Protein AF-A0A8D8CII1-F1 (afdb_monomer)

pLDDT: mean 82.05, std 17.36, range [49.38, 97.88]

Nearest PDB structures (foldseek):
  8edk-assembly1_A  TM=8.728E-01  e=3.636E-06  Caenorhabditis elegans
  4ove-assembly1_A-2  TM=8.225E-01  e=2.982E-06  Mus musculus
  4plm-assembly1_A  TM=8.445E-01  e=6.592E-06  Gallus gallus
  4urt-assembly1_A  TM=8.429E-01  e=1.047E-05  Homo sapiens
  4plo-assembly1_A-2  TM=8.262E-01  e=1.457E-05  Gallus gal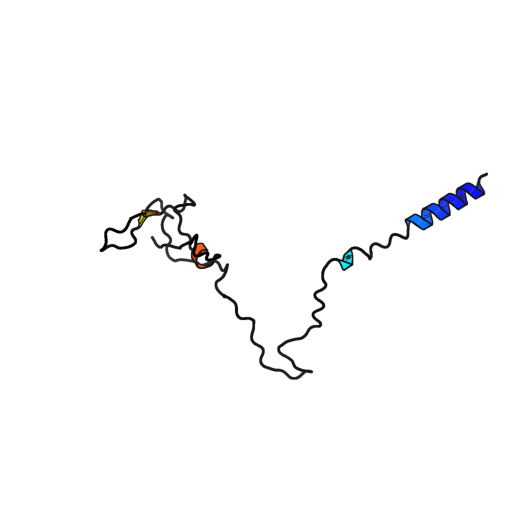lus

Structure (mmCIF, N/CA/C/O backbone):
data_AF-A0A8D8CII1-F1
#
_entry.id   AF-A0A8D8CII1-F1
#
loop_
_atom_site.group_PDB
_atom_site.id
_atom_site.type_symbol
_atom_site.label_atom_id
_atom_site.label_alt_id
_atom_site.label_comp_id
_atom_site.label_asym_id
_atom_site.label_entity_id
_atom_site.label_seq_id
_atom_site.pdbx_PDB_ins_code
_atom_site.Cartn_x
_atom_site.Cartn_y
_atom_site.Cartn_z
_atom_site.occupancy
_atom_site.B_iso_or_equiv
_atom_site.auth_seq_id
_atom_site.auth_comp_id
_atom_site.auth_asym_id
_atom_site.auth_atom_id
_atom_site.pdbx_PDB_model_num
ATOM 1 N N . MET A 1 1 ? -41.734 8.601 -64.559 1.00 55.97 1 MET A N 1
ATOM 2 C CA . MET A 1 1 ? -41.694 8.885 -63.103 1.00 55.97 1 MET A CA 1
ATOM 3 C C . MET A 1 1 ? -41.063 7.759 -62.272 1.00 55.97 1 MET A C 1
ATOM 5 O O . MET A 1 1 ? -40.685 8.027 -61.147 1.00 55.97 1 MET A O 1
ATOM 9 N N . SER A 1 2 ? -40.890 6.533 -62.797 1.00 63.25 2 SER A N 1
ATOM 10 C CA . SER A 1 2 ? -40.326 5.400 -62.033 1.00 63.25 2 SER A CA 1
ATOM 11 C C . SER A 1 2 ? -38.782 5.348 -62.013 1.00 63.25 2 SER A C 1
ATOM 13 O O . SER A 1 2 ? -38.195 5.101 -60.965 1.00 63.25 2 SER A O 1
ATOM 15 N N . ALA A 1 3 ? -38.107 5.665 -63.126 1.00 61.72 3 ALA A N 1
ATOM 16 C CA . ALA A 1 3 ? -36.647 5.524 -63.235 1.00 61.72 3 ALA A CA 1
ATOM 17 C C . ALA A 1 3 ? -35.841 6.591 -62.465 1.00 61.72 3 ALA A C 1
ATOM 19 O O . ALA A 1 3 ? -34.791 6.289 -61.907 1.00 61.72 3 ALA A O 1
ATOM 20 N N . THR A 1 4 ? -36.337 7.829 -62.387 1.00 59.94 4 THR A N 1
ATOM 21 C CA . THR A 1 4 ? -35.671 8.932 -61.670 1.00 59.94 4 THR A CA 1
ATOM 22 C C . THR A 1 4 ? -35.693 8.751 -60.155 1.00 59.94 4 THR A C 1
ATOM 24 O O . THR A 1 4 ? -34.709 9.058 -59.489 1.00 59.94 4 THR A O 1
ATOM 27 N N . VAL A 1 5 ? -36.783 8.202 -59.611 1.00 64.62 5 VAL A N 1
ATOM 28 C CA . VAL A 1 5 ? -36.891 7.881 -58.179 1.00 64.62 5 VAL A CA 1
ATOM 29 C C . VAL A 1 5 ? -35.939 6.740 -57.822 1.00 64.62 5 VAL A C 1
ATOM 31 O O . VAL A 1 5 ? -35.238 6.823 -56.819 1.00 64.62 5 VAL A O 1
ATOM 34 N N . LEU A 1 6 ? -35.844 5.718 -58.678 1.00 65.62 6 LEU A N 1
ATOM 35 C CA . LEU A 1 6 ? -34.941 4.588 -58.460 1.00 65.62 6 LEU A CA 1
ATOM 36 C C . LEU A 1 6 ? -33.467 5.021 -58.464 1.00 65.62 6 LEU A C 1
ATOM 38 O O . LEU A 1 6 ? -32.698 4.574 -57.619 1.00 65.62 6 LEU A O 1
ATOM 42 N N . PHE A 1 7 ? -33.091 5.934 -59.364 1.00 67.06 7 PHE A N 1
ATOM 43 C CA . PHE A 1 7 ? -31.725 6.457 -59.448 1.00 67.06 7 PHE A CA 1
ATOM 44 C C . PHE A 1 7 ? -31.355 7.317 -58.230 1.00 67.06 7 PHE A C 1
ATOM 46 O O . PHE A 1 7 ? -30.262 7.181 -57.686 1.00 67.06 7 PHE A O 1
ATOM 53 N N . ALA A 1 8 ? -32.285 8.149 -57.748 1.00 66.44 8 ALA A N 1
ATOM 54 C CA . ALA A 1 8 ? -32.085 8.954 -56.543 1.00 66.44 8 ALA A CA 1
ATOM 55 C C . ALA A 1 8 ? -31.948 8.086 -55.279 1.00 66.44 8 ALA A C 1
ATOM 57 O O . ALA A 1 8 ? -31.092 8.357 -54.437 1.00 66.44 8 ALA A O 1
ATOM 58 N N . VAL A 1 9 ? -32.741 7.013 -55.168 1.00 67.69 9 VAL A N 1
ATOM 59 C CA . VAL A 1 9 ? -32.636 6.048 -54.062 1.00 67.69 9 VAL A CA 1
ATOM 60 C C . VAL A 1 9 ? -31.314 5.281 -54.132 1.00 67.69 9 VAL A C 1
ATOM 62 O O . VAL A 1 9 ? -30.646 5.154 -53.111 1.00 67.69 9 VAL A O 1
ATOM 65 N N . LEU A 1 10 ? -30.880 4.836 -55.318 1.00 67.19 10 LEU A N 1
ATOM 66 C CA . LEU A 1 10 ? -29.592 4.148 -55.476 1.00 67.19 10 LEU A CA 1
ATOM 67 C C . LEU A 1 10 ? -28.408 5.047 -55.090 1.00 67.19 10 LEU A C 1
ATOM 69 O O . LEU A 1 10 ? -27.522 4.611 -54.357 1.00 67.19 10 LEU A O 1
ATOM 73 N N . CYS A 1 11 ? -28.407 6.308 -55.535 1.00 64.50 11 CYS A N 1
ATOM 74 C CA . CYS A 1 11 ? -27.375 7.274 -55.158 1.00 64.50 11 CYS A CA 1
ATOM 75 C C . CYS A 1 11 ? -27.391 7.572 -53.653 1.00 64.50 11 CYS A C 1
ATOM 77 O O . CYS A 1 11 ? -26.329 7.593 -53.036 1.00 64.50 11 CYS A O 1
ATOM 79 N N . GLY A 1 12 ? -28.573 7.736 -53.048 1.00 60.47 12 GLY A N 1
ATOM 80 C CA . GLY A 1 12 ? -28.704 7.954 -51.606 1.00 60.47 12 GLY A CA 1
ATOM 81 C C . GLY A 1 12 ? -28.173 6.777 -50.781 1.00 60.47 12 GLY A C 1
ATOM 82 O O . GLY A 1 12 ? -27.419 6.982 -49.833 1.00 60.47 12 GLY A O 1
ATOM 83 N N . VAL A 1 13 ? -28.476 5.538 -51.181 1.00 61.31 13 VAL A N 1
ATOM 84 C CA . VAL A 1 13 ? -27.988 4.325 -50.497 1.00 61.31 13 VAL A CA 1
ATOM 85 C C . VAL A 1 13 ? -26.467 4.173 -50.634 1.00 61.31 13 VAL A C 1
ATOM 87 O O . VAL A 1 13 ? -25.798 3.825 -49.662 1.00 61.31 13 VAL A O 1
ATOM 90 N N . LEU A 1 14 ? -25.899 4.506 -51.799 1.00 59.22 14 LEU A N 1
ATOM 91 C CA . LEU A 1 14 ? -24.448 4.470 -52.022 1.00 59.22 14 LEU A CA 1
ATOM 92 C C . LEU A 1 14 ? -23.696 5.521 -51.189 1.00 59.22 14 LEU A C 1
ATOM 94 O O . LEU A 1 14 ? -22.589 5.245 -50.735 1.00 59.22 14 LEU A O 1
ATOM 98 N N . THR A 1 15 ? -24.294 6.690 -50.927 1.00 54.00 15 THR A N 1
ATOM 99 C CA . THR A 1 15 ? -23.665 7.733 -50.090 1.00 54.00 15 THR A CA 1
ATOM 100 C C . THR A 1 15 ? -23.653 7.425 -48.591 1.00 54.00 15 THR A C 1
ATOM 102 O O . THR A 1 15 ? -22.804 7.944 -47.874 1.00 54.00 15 THR A O 1
ATOM 105 N N . VAL A 1 16 ? -24.557 6.572 -48.096 1.00 54.19 16 VAL A N 1
ATOM 106 C CA . VAL A 1 16 ? -24.606 6.206 -46.665 1.00 54.19 16 VAL A CA 1
ATOM 107 C C . VAL A 1 16 ? -23.627 5.066 -46.343 1.00 54.19 16 VAL A C 1
ATOM 109 O O . VAL A 1 16 ? -23.160 4.946 -45.214 1.00 54.19 16 VAL A O 1
ATOM 112 N N . ALA A 1 17 ? -23.250 4.261 -47.341 1.00 51.94 17 ALA A N 1
ATOM 113 C CA . ALA A 1 17 ? -22.356 3.115 -47.172 1.00 51.94 17 ALA A CA 1
ATOM 114 C C . ALA A 1 17 ? -20.854 3.472 -47.076 1.00 51.94 17 ALA A C 1
ATOM 116 O O . ALA A 1 17 ? -20.047 2.589 -46.797 1.00 51.94 17 ALA A O 1
ATOM 117 N N . SER A 1 18 ? -20.456 4.735 -47.282 1.00 49.72 18 SER A N 1
ATOM 118 C CA . SER A 1 18 ? -19.044 5.161 -47.247 1.00 49.72 18 SER A CA 1
ATOM 119 C C . SER A 1 18 ? -18.562 5.684 -45.886 1.00 49.72 18 SER A C 1
ATOM 121 O O . SER A 1 18 ? -17.493 6.291 -45.807 1.00 49.72 18 SER A O 1
ATOM 123 N N . ALA A 1 19 ? -19.317 5.474 -44.805 1.00 51.38 19 ALA A N 1
ATOM 124 C CA . ALA A 1 19 ? -18.847 5.774 -43.454 1.00 51.38 19 ALA A CA 1
ATOM 125 C C . ALA A 1 19 ? -17.845 4.695 -42.995 1.00 51.38 19 ALA A C 1
ATOM 127 O O . ALA A 1 19 ? -18.203 3.748 -42.297 1.00 51.38 19 ALA A O 1
ATOM 128 N N . SER A 1 20 ? -16.585 4.826 -43.424 1.00 58.56 20 SER A N 1
ATOM 129 C CA . SER A 1 20 ? -15.470 3.990 -42.956 1.00 58.56 20 SER A CA 1
ATOM 130 C C . SER A 1 20 ? -15.321 4.130 -41.430 1.00 58.56 20 SER A C 1
ATOM 132 O O . SER A 1 20 ? -15.161 5.253 -40.944 1.00 58.56 20 SER A O 1
ATOM 134 N N . PRO A 1 21 ? -15.333 3.038 -40.644 1.00 53.47 21 PRO A N 1
ATOM 135 C CA . PRO A 1 21 ? -15.171 3.091 -39.188 1.00 53.47 21 PRO A CA 1
ATOM 136 C C . PRO A 1 21 ? -13.702 3.287 -38.753 1.00 53.47 21 PRO A C 1
ATOM 138 O O . PRO A 1 21 ? -13.414 3.365 -37.558 1.00 53.47 21 PRO A O 1
ATOM 141 N N . ASP A 1 22 ? -12.770 3.414 -39.706 1.00 55.09 22 ASP A N 1
ATOM 142 C CA . ASP A 1 22 ? -11.313 3.484 -39.491 1.00 55.09 22 ASP A CA 1
ATOM 143 C C . ASP A 1 22 ? -10.832 4.699 -38.676 1.00 55.09 22 ASP A C 1
ATOM 145 O O . ASP A 1 22 ? -9.670 4.761 -38.268 1.00 55.09 22 ASP A O 1
ATOM 149 N N . GLY A 1 23 ? -11.707 5.677 -38.425 1.00 53.31 23 GLY A N 1
ATOM 150 C CA . GLY A 1 23 ? -11.389 6.878 -37.650 1.00 53.31 23 GLY A CA 1
ATOM 151 C C . GLY A 1 23 ? -11.374 6.675 -36.132 1.00 53.31 23 GLY A C 1
ATOM 152 O O . GLY A 1 23 ? -10.678 7.411 -35.436 1.00 53.31 23 GLY A O 1
ATOM 153 N N . TYR A 1 24 ? -12.092 5.679 -35.599 1.00 57.66 24 TYR A N 1
ATOM 154 C CA . TYR A 1 24 ? -12.256 5.535 -34.143 1.00 57.66 24 TYR A CA 1
ATOM 155 C C . TYR A 1 24 ? -11.176 4.682 -33.465 1.00 57.66 24 TYR A C 1
ATOM 157 O O . TYR A 1 24 ? -10.934 4.844 -32.271 1.00 57.66 24 TYR A O 1
ATOM 165 N N . LEU A 1 25 ? -10.464 3.827 -34.206 1.00 56.47 25 LEU A N 1
ATOM 166 C CA . LEU A 1 25 ? -9.388 2.998 -33.640 1.00 56.47 25 LEU A CA 1
ATOM 167 C C . LEU A 1 25 ? -8.036 3.726 -33.523 1.00 56.47 25 LEU A C 1
ATOM 169 O O . LEU A 1 25 ? -7.097 3.171 -32.959 1.00 56.47 25 LEU A O 1
ATOM 173 N N . LYS A 1 26 ? -7.930 4.975 -33.999 1.00 54.53 26 LYS A N 1
ATOM 174 C CA . LYS A 1 26 ? -6.706 5.794 -33.904 1.00 54.53 26 LYS A CA 1
ATOM 175 C C . LYS A 1 26 ? -6.602 6.669 -32.645 1.00 54.53 26 LYS A C 1
ATOM 177 O O . LYS A 1 26 ? -5.620 7.390 -32.508 1.00 54.53 26 LYS A O 1
ATOM 182 N N . MET A 1 27 ? -7.578 6.627 -31.733 1.00 58.34 27 MET A N 1
ATOM 183 C CA . MET A 1 27 ? -7.578 7.498 -30.543 1.00 58.34 27 MET A CA 1
ATOM 184 C C . MET A 1 27 ? -6.826 6.914 -29.338 1.00 58.34 27 MET A C 1
ATOM 186 O O . MET A 1 27 ? -6.597 7.615 -28.354 1.00 58.34 27 MET A O 1
ATOM 190 N N . PHE A 1 28 ? -6.407 5.650 -29.395 1.00 58.97 28 PHE A N 1
ATOM 191 C CA . PHE A 1 28 ? -5.436 5.149 -28.430 1.00 58.97 28 PHE A CA 1
ATOM 192 C C . PHE A 1 28 ? -4.069 5.668 -28.863 1.00 58.97 28 PHE A C 1
ATOM 194 O O . PHE A 1 28 ? -3.711 5.449 -30.023 1.00 58.97 28 PHE A O 1
ATOM 201 N N . PRO A 1 29 ? -3.292 6.341 -27.994 1.00 52.91 29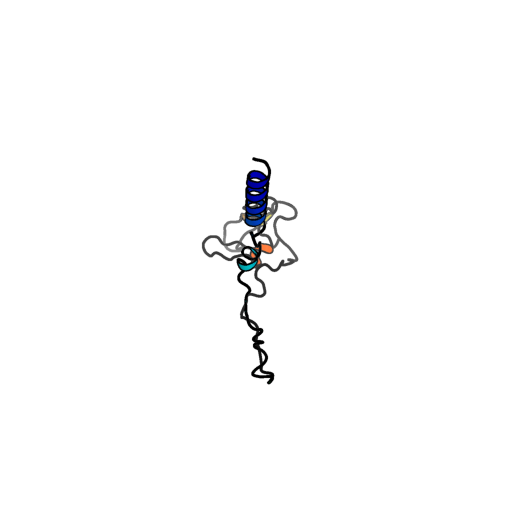 PRO A N 1
ATOM 202 C CA . PRO A 1 29 ? -1.888 6.540 -28.281 1.00 52.91 29 PRO A CA 1
ATOM 203 C C . PRO A 1 29 ? -1.303 5.134 -28.365 1.00 52.91 29 PRO A C 1
ATOM 205 O O . PRO A 1 29 ? -1.042 4.487 -27.352 1.00 52.91 29 PRO A O 1
ATOM 208 N N . SER A 1 30 ? -1.155 4.619 -29.585 1.00 54.50 30 SER A N 1
ATOM 209 C CA . SER A 1 30 ? -0.192 3.575 -29.849 1.00 54.50 30 SER A CA 1
ATOM 210 C C . SER A 1 30 ? 1.100 4.157 -29.318 1.00 54.50 30 SER A C 1
ATOM 212 O O . SER A 1 30 ? 1.637 5.107 -29.894 1.00 54.50 30 SER A O 1
ATOM 214 N N . VAL A 1 31 ? 1.533 3.650 -28.166 1.00 54.50 31 VAL A N 1
ATOM 215 C CA . VAL A 1 31 ? 2.905 3.755 -27.710 1.00 54.50 31 VAL A CA 1
ATOM 216 C C . VAL A 1 31 ? 3.702 3.107 -28.828 1.00 54.50 31 VAL A C 1
ATOM 218 O O . VAL A 1 31 ? 3.999 1.921 -28.827 1.00 54.50 31 VAL A O 1
ATOM 221 N N . GLN A 1 32 ? 3.995 3.900 -29.848 1.00 49.38 32 GLN A N 1
ATOM 222 C CA . GLN A 1 32 ? 4.962 3.605 -30.873 1.00 49.38 32 GLN A CA 1
ATOM 223 C C . GLN A 1 32 ? 6.319 3.896 -30.231 1.00 49.38 32 GLN A C 1
ATOM 225 O O . GLN A 1 32 ? 7.126 4.661 -30.742 1.00 49.38 32 GLN A O 1
ATOM 230 N N . GLN A 1 33 ? 6.557 3.280 -29.065 1.00 52.59 33 GLN A N 1
ATOM 231 C CA . GLN A 1 33 ? 7.881 2.804 -28.738 1.00 52.59 33 GLN A CA 1
ATOM 232 C C . GLN A 1 33 ? 8.135 1.755 -29.812 1.00 52.59 33 GLN A C 1
ATOM 234 O O . GLN A 1 33 ? 7.794 0.583 -29.668 1.00 52.59 33 GLN A O 1
ATOM 239 N N . SER A 1 34 ? 8.713 2.197 -30.932 1.00 54.91 34 SER A N 1
ATOM 240 C CA . SER A 1 34 ? 9.709 1.368 -31.602 1.00 54.91 34 SER A CA 1
ATOM 241 C C . SER A 1 34 ? 10.467 0.654 -30.491 1.00 54.91 34 SER A C 1
ATOM 243 O O . SER A 1 34 ? 10.923 1.346 -29.578 1.00 54.91 34 SER A O 1
ATOM 245 N N . GLN A 1 35 ? 10.461 -0.678 -30.505 1.00 64.75 35 GLN A N 1
ATOM 246 C CA . GLN A 1 35 ? 11.013 -1.545 -29.467 1.00 64.75 35 GLN A CA 1
ATOM 247 C C . GLN A 1 35 ? 12.508 -1.246 -29.278 1.00 64.75 35 GLN A C 1
ATOM 249 O O . GLN A 1 35 ? 13.369 -1.964 -29.767 1.00 64.75 35 GLN A O 1
ATOM 254 N N . TYR A 1 36 ? 12.824 -0.131 -28.629 1.00 80.25 36 TYR A N 1
ATOM 255 C CA . TYR A 1 36 ? 14.156 0.215 -28.201 1.00 80.25 36 TYR A CA 1
ATOM 256 C C . TYR A 1 36 ? 14.359 -0.586 -26.936 1.00 80.25 36 TYR A C 1
ATOM 258 O O . TYR A 1 36 ? 13.892 -0.201 -25.863 1.00 80.25 36 TYR A O 1
ATOM 266 N N . ASP A 1 37 ? 14.969 -1.753 -27.093 1.00 89.94 37 ASP A N 1
ATOM 267 C CA . ASP A 1 37 ? 15.396 -2.530 -25.951 1.00 89.94 37 ASP A CA 1
ATOM 268 C C . ASP A 1 37 ? 16.601 -1.811 -25.322 1.00 89.94 37 ASP A C 1
ATOM 270 O O . ASP A 1 37 ? 17.674 -1.764 -25.931 1.00 89.94 37 ASP A O 1
ATOM 274 N N . PRO A 1 38 ? 16.475 -1.241 -24.108 1.00 91.56 38 PRO A N 1
ATOM 275 C CA . PRO A 1 38 ? 17.585 -0.561 -23.458 1.00 91.56 38 PRO A CA 1
ATOM 276 C C . PRO A 1 38 ? 18.747 -1.508 -23.132 1.00 91.56 38 PRO A C 1
ATOM 278 O O . PRO A 1 38 ? 19.811 -1.017 -22.752 1.00 91.56 38 PRO A O 1
ATOM 281 N N . CYS A 1 39 ? 18.574 -2.824 -23.259 1.00 95.12 39 CYS A N 1
ATOM 282 C CA . CYS A 1 39 ? 19.608 -3.835 -23.083 1.00 95.12 39 CYS A CA 1
ATOM 283 C C . CYS A 1 39 ? 20.440 -4.094 -24.355 1.00 95.12 39 CYS A C 1
ATOM 285 O O . CYS A 1 39 ? 21.448 -4.792 -24.258 1.00 95.12 39 CYS A O 1
ATOM 287 N N . TYR A 1 40 ? 20.091 -3.519 -25.515 1.00 95.00 40 TYR A N 1
ATOM 288 C CA . TYR A 1 40 ? 20.832 -3.695 -26.772 1.00 95.00 40 TYR A CA 1
ATOM 289 C C . TYR A 1 40 ? 21.184 -2.353 -27.436 1.00 95.00 40 TYR A C 1
ATOM 291 O O . TYR A 1 40 ? 20.453 -1.371 -27.341 1.00 95.00 40 TYR A O 1
ATOM 299 N N . ASP A 1 41 ? 22.335 -2.316 -28.103 1.00 90.12 41 ASP A N 1
ATOM 300 C CA . ASP A 1 41 ? 22.802 -1.221 -28.958 1.00 90.12 41 ASP A CA 1
ATOM 301 C C . ASP A 1 41 ? 23.191 -1.807 -30.320 1.00 90.12 41 ASP A C 1
ATOM 303 O O . ASP A 1 41 ? 24.235 -2.452 -30.424 1.00 90.12 41 ASP A O 1
ATOM 307 N N . GLU A 1 42 ? 22.332 -1.655 -31.336 1.00 87.00 42 GLU A N 1
ATOM 308 C CA . GLU A 1 42 ? 22.541 -2.211 -32.689 1.00 87.00 42 GLU A CA 1
ATOM 309 C C . GLU A 1 42 ? 23.009 -3.690 -32.640 1.00 87.00 42 GLU A C 1
ATOM 311 O O . GLU A 1 42 ? 24.102 -4.034 -33.094 1.00 87.00 42 GLU A O 1
ATOM 316 N N . ASP A 1 43 ? 22.224 -4.547 -31.973 1.00 86.12 43 ASP A N 1
ATOM 317 C CA . ASP A 1 43 ? 22.477 -5.978 -31.695 1.00 86.12 43 ASP A CA 1
ATOM 318 C C . ASP A 1 43 ? 23.612 -6.312 -30.707 1.00 86.12 43 ASP A C 1
ATOM 320 O O . ASP A 1 43 ? 23.818 -7.482 -30.362 1.00 86.12 43 ASP A O 1
ATOM 324 N N . ARG A 1 44 ? 24.324 -5.315 -30.167 1.00 94.00 44 ARG A N 1
ATOM 325 C CA . ARG A 1 44 ? 25.314 -5.543 -29.104 1.00 94.00 44 ARG A CA 1
ATOM 326 C C . ARG A 1 44 ? 24.665 -5.472 -27.721 1.00 94.00 44 ARG A C 1
ATOM 328 O O . ARG A 1 44 ? 24.120 -4.427 -27.366 1.00 94.00 44 ARG A O 1
ATOM 335 N N . PRO A 1 45 ? 24.742 -6.538 -26.902 1.00 94.81 45 PRO A N 1
ATOM 336 C CA . PRO A 1 45 ? 24.180 -6.515 -25.561 1.00 94.81 45 PRO A CA 1
ATOM 337 C C . PRO A 1 45 ? 24.961 -5.546 -24.671 1.00 94.81 45 PRO A C 1
ATOM 339 O O . PRO A 1 45 ? 26.196 -5.544 -24.644 1.00 94.81 45 PRO A O 1
ATOM 342 N N . ARG A 1 46 ? 24.229 -4.750 -23.898 1.00 94.88 46 ARG A N 1
ATOM 343 C CA . ARG A 1 46 ? 24.757 -3.829 -22.890 1.00 94.88 46 ARG A CA 1
ATOM 344 C C . ARG A 1 46 ? 24.013 -4.003 -21.569 1.00 94.88 46 ARG A C 1
ATOM 346 O O . ARG A 1 46 ? 22.921 -4.560 -21.508 1.00 94.88 46 ARG A O 1
ATOM 353 N N . ARG A 1 47 ? 24.600 -3.507 -20.478 1.00 95.81 47 ARG A N 1
ATOM 354 C CA . ARG A 1 47 ? 23.953 -3.530 -19.161 1.00 95.81 47 ARG A CA 1
ATOM 355 C C . ARG A 1 47 ? 22.764 -2.571 -19.154 1.00 95.81 47 ARG A C 1
ATOM 357 O O . ARG A 1 47 ? 22.952 -1.362 -19.230 1.00 95.81 47 ARG A O 1
ATOM 364 N N . CYS A 1 48 ? 21.571 -3.114 -18.978 1.00 95.44 48 CYS A N 1
ATOM 365 C CA . CYS A 1 48 ? 20.376 -2.363 -18.625 1.00 95.44 48 CYS A CA 1
ATOM 366 C C . CYS A 1 48 ? 20.112 -2.485 -17.119 1.00 95.44 48 CYS A C 1
ATOM 368 O O . CYS A 1 48 ? 20.468 -3.476 -16.477 1.00 95.44 48 CYS A O 1
ATOM 370 N N . VAL A 1 49 ? 19.527 -1.444 -16.541 1.00 95.19 49 VAL A N 1
ATOM 371 C CA . VAL A 1 49 ? 19.087 -1.402 -15.145 1.00 95.19 49 VAL A CA 1
ATOM 372 C C . VAL A 1 49 ? 17.649 -0.890 -15.181 1.00 95.19 49 VAL A C 1
ATOM 374 O O . VAL A 1 49 ? 17.394 0.052 -15.932 1.00 95.19 49 VAL A O 1
ATOM 377 N N . PRO A 1 50 ? 16.708 -1.515 -14.454 1.00 95.12 50 PRO A N 1
ATOM 378 C CA . PRO A 1 50 ? 15.336 -1.028 -14.399 1.00 95.12 50 PRO A CA 1
ATOM 379 C C . PRO A 1 50 ? 15.271 0.347 -13.732 1.00 95.12 50 PRO A C 1
ATOM 381 O O . PRO A 1 50 ? 16.206 0.774 -13.048 1.00 95.12 50 PRO A O 1
ATOM 384 N N . ASP A 1 51 ? 14.137 1.015 -13.900 1.00 95.50 51 ASP A N 1
ATOM 385 C CA . ASP A 1 51 ? 13.895 2.299 -13.258 1.00 95.50 51 ASP A CA 1
ATOM 386 C C . ASP A 1 51 ? 13.964 2.191 -11.732 1.00 95.50 51 ASP A C 1
ATOM 388 O O . ASP A 1 51 ? 13.621 1.174 -11.118 1.00 95.50 51 ASP A O 1
ATOM 392 N N . PHE A 1 52 ? 14.401 3.278 -11.103 1.00 97.06 52 PHE A N 1
ATOM 393 C CA . PHE A 1 52 ? 14.438 3.375 -9.654 1.00 97.06 52 PHE A CA 1
ATOM 394 C C . PHE A 1 52 ? 13.025 3.603 -9.111 1.00 97.06 52 PHE A C 1
ATOM 396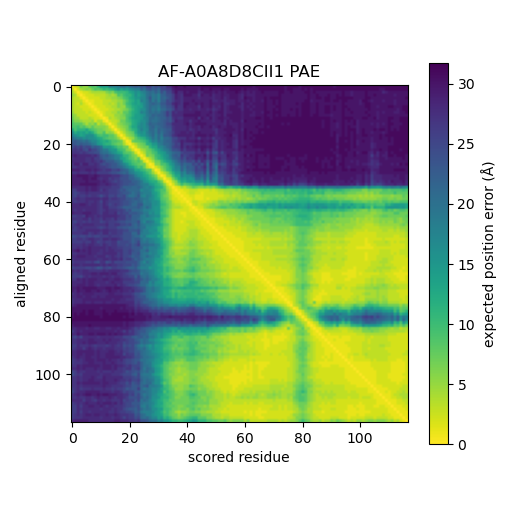 O O . PHE A 1 52 ? 12.431 4.661 -9.318 1.00 97.06 52 PHE A O 1
ATOM 403 N N . VAL A 1 53 ? 12.495 2.609 -8.399 1.00 97.56 53 VAL A N 1
ATOM 404 C CA . VAL A 1 53 ? 11.139 2.631 -7.839 1.00 97.56 53 VAL A CA 1
ATOM 405 C C . VAL A 1 53 ? 11.134 2.219 -6.371 1.00 97.56 53 VAL A C 1
ATOM 407 O O . VAL A 1 53 ? 12.029 1.520 -5.894 1.00 97.56 53 VAL A O 1
ATOM 410 N N . ASN A 1 54 ? 10.087 2.615 -5.648 1.00 97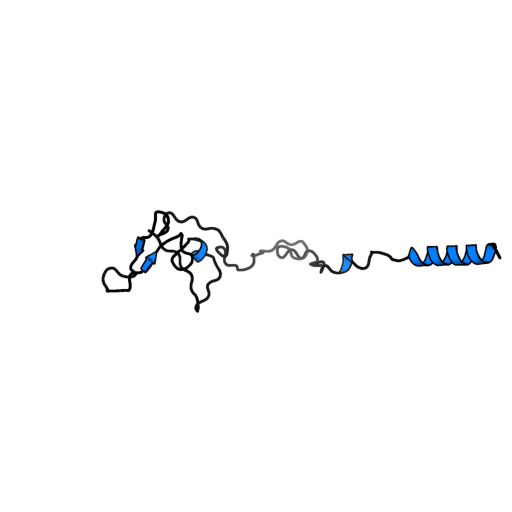.06 54 ASN A N 1
ATOM 411 C CA . ASN A 1 54 ? 9.817 2.069 -4.325 1.00 97.06 54 ASN A CA 1
ATOM 412 C C . ASN A 1 54 ? 9.203 0.669 -4.469 1.00 97.06 54 ASN A C 1
ATOM 414 O O . ASN A 1 54 ? 8.021 0.538 -4.780 1.00 97.06 54 ASN A O 1
ATOM 418 N N . ALA A 1 55 ? 9.998 -0.367 -4.204 1.00 97.19 55 ALA A N 1
ATOM 419 C CA . ALA A 1 55 ? 9.571 -1.761 -4.307 1.00 97.19 55 ALA A CA 1
ATOM 420 C C . ALA A 1 55 ? 8.459 -2.159 -3.317 1.00 97.19 55 ALA A C 1
ATOM 422 O O . ALA A 1 55 ? 7.822 -3.187 -3.517 1.00 97.19 55 ALA A O 1
ATOM 423 N N . ALA A 1 56 ? 8.234 -1.377 -2.257 1.00 97.44 56 ALA A N 1
ATOM 424 C CA . ALA A 1 56 ? 7.208 -1.658 -1.257 1.00 97.44 56 ALA A CA 1
ATOM 425 C C . ALA A 1 56 ? 5.872 -0.962 -1.553 1.00 97.44 56 ALA A C 1
ATOM 427 O O . ALA A 1 56 ? 4.858 -1.353 -0.988 1.00 97.44 56 ALA A O 1
ATOM 428 N N . PHE A 1 57 ? 5.841 0.063 -2.411 1.00 97.88 57 PHE A N 1
ATOM 429 C CA . PHE A 1 57 ? 4.640 0.875 -2.614 1.00 97.88 57 PHE A CA 1
ATOM 430 C C . PHE A 1 57 ? 3.465 0.038 -3.144 1.00 97.88 57 PHE A C 1
ATOM 432 O O . PHE A 1 57 ? 3.576 -0.624 -4.175 1.00 97.88 57 PHE A O 1
ATOM 439 N N . GLY A 1 58 ? 2.338 0.069 -2.429 1.00 96.50 58 GLY A N 1
ATOM 440 C CA . GLY A 1 58 ? 1.133 -0.701 -2.748 1.00 96.50 58 GLY A CA 1
ATOM 441 C C . GLY A 1 58 ? 1.254 -2.221 -2.577 1.00 96.50 58 GLY A C 1
ATOM 442 O O . GLY A 1 58 ? 0.295 -2.935 -2.878 1.00 96.50 58 GLY A O 1
ATOM 443 N N . VAL A 1 59 ? 2.393 -2.739 -2.106 1.00 97.69 59 VAL A N 1
ATOM 444 C CA . VAL A 1 59 ? 2.585 -4.176 -1.881 1.00 97.69 59 VAL A CA 1
ATOM 445 C C . VAL A 1 59 ? 1.918 -4.582 -0.562 1.00 97.69 59 VAL A C 1
ATOM 447 O O . VAL A 1 59 ? 2.212 -3.985 0.473 1.00 97.69 59 VAL A O 1
ATOM 450 N N . PRO A 1 60 ? 1.042 -5.606 -0.540 1.00 96.69 60 PRO A N 1
ATOM 451 C CA . PRO A 1 60 ? 0.413 -6.052 0.697 1.00 96.69 60 PRO A CA 1
ATOM 452 C C . PRO A 1 60 ? 1.454 -6.637 1.659 1.00 96.69 60 PRO A C 1
ATOM 454 O O . PRO A 1 60 ? 2.159 -7.590 1.329 1.00 96.69 60 PRO A O 1
ATOM 457 N N . ILE A 1 61 ? 1.519 -6.083 2.871 1.00 96.19 61 ILE A N 1
ATOM 458 C CA . ILE A 1 61 ? 2.408 -6.548 3.940 1.00 96.19 61 ILE A CA 1
ATOM 459 C C . ILE A 1 61 ? 1.634 -7.433 4.915 1.00 96.19 61 ILE A C 1
ATOM 461 O O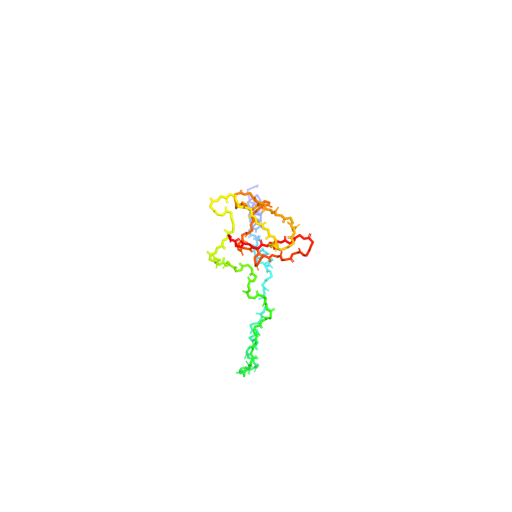 . ILE A 1 61 ? 0.569 -7.057 5.406 1.00 96.19 61 ILE A O 1
ATOM 465 N N . VAL A 1 62 ? 2.203 -8.596 5.231 1.00 96.69 62 VAL A N 1
ATOM 466 C CA . VAL A 1 62 ? 1.718 -9.473 6.302 1.00 96.69 62 VAL A CA 1
ATOM 467 C C . VAL A 1 62 ? 2.487 -9.144 7.577 1.00 96.69 62 VAL A C 1
ATOM 469 O O . VAL A 1 62 ? 3.680 -9.427 7.676 1.00 96.69 62 VAL A O 1
ATOM 472 N N . ALA A 1 63 ? 1.806 -8.540 8.548 1.00 96.25 63 ALA A N 1
ATOM 473 C CA . ALA A 1 63 ? 2.353 -8.295 9.879 1.00 96.25 63 ALA A CA 1
ATOM 474 C C . ALA A 1 63 ? 2.005 -9.460 10.821 1.00 96.25 63 ALA A C 1
ATOM 476 O O . ALA A 1 63 ? 0.907 -10.010 10.754 1.00 96.25 63 ALA A O 1
ATOM 477 N N . SER A 1 64 ? 2.928 -9.832 11.712 1.00 96.31 64 SER A N 1
ATOM 478 C CA . SER A 1 64 ? 2.696 -10.887 12.713 1.00 96.31 64 SER A CA 1
ATOM 479 C C . SER A 1 64 ? 1.676 -10.485 13.784 1.00 96.31 64 SER A C 1
ATOM 481 O O . SER A 1 64 ? 1.034 -11.351 14.373 1.00 96.31 64 SER A O 1
ATOM 483 N N . SER A 1 65 ? 1.520 -9.182 14.024 1.00 95.56 65 SER A N 1
ATOM 484 C CA . SER A 1 65 ? 0.516 -8.597 14.910 1.00 95.56 65 SER A CA 1
ATOM 485 C C . SER A 1 65 ? 0.004 -7.274 14.343 1.00 95.56 65 SER A C 1
ATOM 487 O O . SER A 1 65 ? 0.653 -6.625 13.521 1.00 95.56 65 SER A O 1
ATOM 489 N N . THR A 1 66 ? -1.202 -6.876 14.732 1.00 96.62 66 THR A N 1
ATOM 490 C CA . THR A 1 66 ? -1.794 -5.569 14.420 1.00 96.62 66 THR A CA 1
ATOM 491 C C . THR A 1 66 ? -2.810 -5.267 15.511 1.00 96.62 66 THR A C 1
ATOM 493 O O . THR A 1 66 ? -3.630 -6.130 15.822 1.00 96.62 66 THR A O 1
ATOM 496 N N . CYS A 1 67 ? -2.744 -4.080 16.113 1.00 96.00 67 CYS A N 1
ATOM 497 C CA . CYS A 1 67 ? -3.626 -3.731 17.223 1.00 96.00 67 CYS A CA 1
ATOM 498 C C . CYS A 1 67 ? -5.104 -3.729 16.810 1.00 96.00 67 CYS A C 1
ATOM 500 O O . CYS A 1 67 ? -5.449 -3.502 15.650 1.00 96.00 67 CYS A O 1
ATOM 502 N N . GLY A 1 68 ? -5.996 -3.956 17.774 1.00 96.06 68 GLY A N 1
ATOM 503 C CA . GLY A 1 68 ? -7.434 -3.793 17.564 1.00 96.06 68 GLY A CA 1
ATOM 504 C C . GLY A 1 68 ? -8.146 -4.966 16.876 1.00 96.06 68 GLY A C 1
ATOM 505 O O . GLY A 1 68 ? -9.370 -4.932 16.780 1.00 96.06 68 GLY A O 1
ATOM 506 N N . LEU A 1 69 ? -7.430 -6.011 16.431 1.00 95.06 69 LEU A N 1
ATOM 507 C CA . LEU A 1 69 ? -8.022 -7.155 15.714 1.00 95.06 69 LEU A CA 1
ATOM 508 C C . LEU A 1 69 ? -8.940 -8.024 16.589 1.00 95.06 69 LEU A C 1
ATOM 510 O O . LEU A 1 69 ? -9.899 -8.613 16.094 1.00 95.06 69 LEU A O 1
ATOM 514 N N . ARG A 1 70 ? -8.650 -8.125 17.891 1.00 94.38 70 ARG A N 1
ATOM 515 C CA . ARG A 1 70 ? -9.435 -8.915 18.864 1.00 94.38 70 ARG A CA 1
ATOM 516 C C . ARG A 1 70 ? -10.425 -8.073 19.677 1.00 94.38 70 ARG A C 1
ATOM 518 O O . ARG A 1 70 ? -11.064 -8.596 20.587 1.00 94.38 70 ARG A O 1
ATOM 525 N N . GLY A 1 71 ? -10.541 -6.787 19.360 1.00 94.44 71 GLY A N 1
ATOM 526 C CA . GLY A 1 71 ? -11.322 -5.798 20.099 1.00 94.44 71 GLY A CA 1
ATOM 527 C C . GLY A 1 71 ? -10.489 -4.562 20.459 1.00 94.44 71 GLY A C 1
ATOM 528 O O . GLY A 1 71 ? -9.290 -4.538 20.182 1.00 94.44 71 GLY A O 1
ATOM 529 N N . PRO A 1 72 ? -11.103 -3.533 21.067 1.00 95.44 72 PRO A N 1
ATOM 530 C CA . PRO A 1 72 ? -10.415 -2.283 21.370 1.00 95.44 72 PRO A CA 1
ATOM 531 C C . PRO A 1 72 ? -9.300 -2.469 22.408 1.00 95.44 72 PRO A C 1
ATOM 533 O O . PRO A 1 72 ? -9.544 -3.014 23.484 1.00 95.44 72 PRO A O 1
ATOM 536 N N . VAL A 1 73 ? -8.101 -1.964 22.112 1.00 94.50 73 VAL A N 1
ATOM 537 C CA . VAL A 1 73 ? -6.915 -2.016 22.989 1.00 94.50 73 VAL A CA 1
ATOM 538 C C . VAL A 1 73 ? -6.372 -0.604 23.203 1.00 94.50 73 VAL A C 1
ATOM 540 O O . VAL A 1 73 ? -6.399 0.216 22.289 1.00 94.50 73 VAL A O 1
ATOM 543 N N . GLU A 1 74 ? -5.888 -0.294 24.403 1.00 92.25 74 GLU A N 1
ATOM 544 C CA . GLU A 1 74 ? -5.216 0.976 24.691 1.00 92.25 74 GLU A CA 1
ATOM 545 C C . GLU A 1 74 ? -3.717 0.862 24.378 1.00 92.25 74 GLU A C 1
ATOM 547 O O . GLU A 1 74 ? -3.046 -0.033 24.885 1.00 92.25 74 GLU A O 1
ATOM 552 N N . VAL A 1 75 ? -3.198 1.755 23.530 1.00 89.31 75 VAL A N 1
ATOM 553 C CA . VAL A 1 75 ? -1.788 1.778 23.120 1.00 89.31 75 VAL A CA 1
ATOM 554 C C . VAL A 1 75 ? -1.176 3.140 23.434 1.00 89.31 75 VAL A C 1
ATOM 556 O O . VAL A 1 75 ? -1.732 4.174 23.062 1.00 89.31 75 VAL A O 1
ATOM 559 N N . CYS A 1 76 ? -0.014 3.142 24.085 1.00 87.62 76 CYS A N 1
ATOM 560 C CA . CYS A 1 76 ? 0.700 4.347 24.509 1.00 87.62 76 CYS A CA 1
ATOM 561 C C . CYS A 1 76 ? 2.042 4.468 23.770 1.00 87.62 76 CYS A C 1
ATOM 563 O O . CYS A 1 76 ? 2.729 3.470 23.563 1.00 87.62 76 CYS A O 1
ATOM 565 N N . ASP A 1 77 ? 2.431 5.687 23.386 1.00 81.25 77 ASP A N 1
ATOM 566 C CA . ASP A 1 77 ? 3.669 5.933 22.625 1.00 81.25 77 ASP A CA 1
ATOM 567 C C . ASP A 1 77 ? 4.947 5.803 23.463 1.00 81.25 77 ASP A C 1
ATOM 569 O O . ASP A 1 77 ? 6.013 5.484 22.939 1.00 81.25 77 ASP A O 1
ATOM 573 N N . SER A 1 78 ? 4.853 6.056 24.767 1.00 77.69 78 SER A N 1
ATOM 574 C CA . SER A 1 78 ? 5.969 5.925 25.696 1.00 77.69 78 SER A CA 1
ATOM 575 C C . SER A 1 78 ? 5.475 5.314 27.004 1.00 77.69 78 SER A C 1
ATOM 577 O O . SER A 1 78 ? 4.479 5.790 27.545 1.00 77.69 78 SER A O 1
ATOM 579 N N . PRO A 1 79 ? 6.152 4.279 27.527 1.00 65.81 79 PRO A N 1
ATOM 580 C CA . PRO A 1 79 ? 5.875 3.769 28.864 1.00 65.81 79 PRO A CA 1
ATOM 581 C C . PRO A 1 79 ? 6.479 4.646 29.978 1.00 65.81 79 PRO A C 1
ATOM 583 O O . PRO A 1 79 ? 6.053 4.531 31.123 1.00 65.81 79 PRO A O 1
ATOM 586 N N . GLU A 1 80 ? 7.460 5.510 29.673 1.00 66.00 80 GLU A N 1
ATOM 587 C CA . GLU A 1 80 ? 8.218 6.282 30.679 1.00 66.00 80 GLU A CA 1
ATOM 588 C C . GLU A 1 80 ? 7.844 7.769 30.746 1.00 66.00 80 GLU A C 1
ATOM 590 O O . GLU A 1 80 ? 7.963 8.390 31.802 1.00 66.00 80 GLU A O 1
ATOM 595 N N . LEU A 1 81 ? 7.356 8.350 29.648 1.00 59.41 81 LEU A N 1
ATOM 596 C CA . LEU A 1 81 ? 6.682 9.643 29.678 1.00 59.41 81 LEU A CA 1
ATOM 597 C C . LEU A 1 81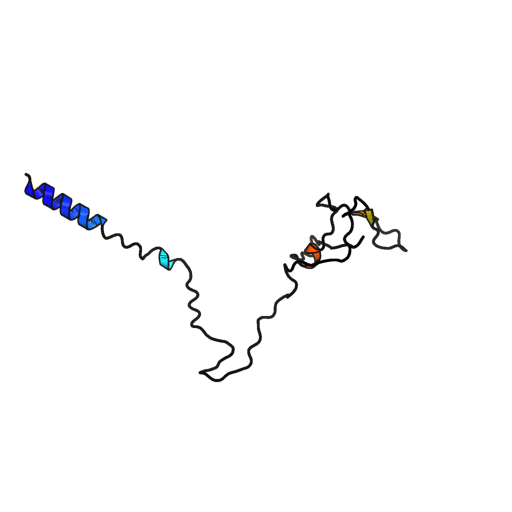 ? 5.178 9.400 29.619 1.00 59.41 81 LEU A C 1
ATOM 599 O O . LEU A 1 81 ? 4.734 8.552 28.856 1.00 59.41 81 LEU A O 1
ATOM 603 N N . LEU A 1 82 ? 4.409 10.186 30.378 1.00 60.72 82 LEU A N 1
ATOM 604 C CA . LEU A 1 82 ? 2.944 10.302 30.319 1.00 60.7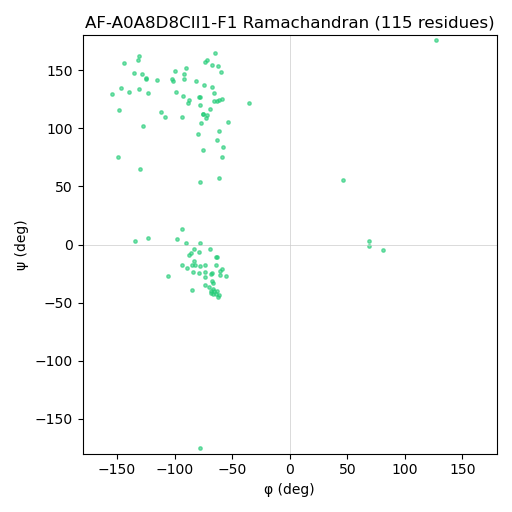2 82 LEU A CA 1
ATOM 605 C C . LEU A 1 82 ? 2.483 10.819 28.931 1.00 60.72 82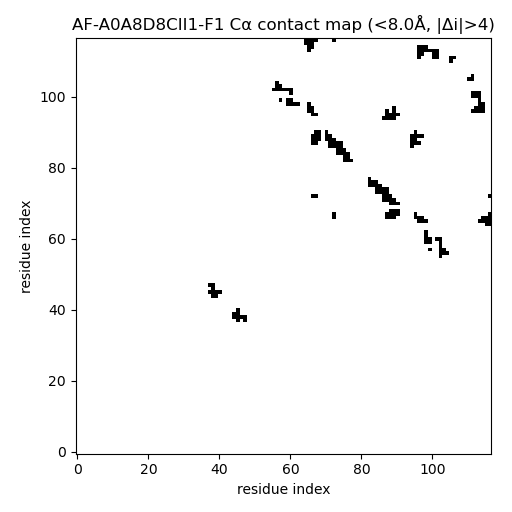 LEU A C 1
ATOM 607 O O . LEU A 1 82 ? 1.880 11.882 28.795 1.00 60.72 82 LEU A O 1
ATOM 611 N N . GLY A 1 83 ? 2.846 10.110 27.866 1.00 67.81 83 GLY A N 1
ATOM 612 C CA . GLY A 1 83 ? 2.367 10.351 26.522 1.00 67.81 83 GLY A CA 1
ATOM 613 C C . GLY A 1 83 ? 0.880 10.013 26.446 1.00 67.81 83 GLY A C 1
ATOM 614 O O . GLY A 1 83 ? 0.381 9.218 27.247 1.00 67.81 83 GLY A O 1
ATOM 615 N N . PRO A 1 84 ? 0.143 10.619 25.508 1.00 78.75 84 PRO A N 1
ATOM 616 C CA . PRO A 1 84 ? -1.256 10.289 25.333 1.00 78.75 84 PRO A CA 1
ATOM 617 C C . PRO A 1 84 ? -1.381 8.819 24.919 1.00 78.75 84 PRO A C 1
ATOM 619 O O . PRO A 1 84 ? -0.797 8.374 23.933 1.00 78.75 84 PRO A O 1
ATOM 622 N N . CYS A 1 85 ? -2.143 8.059 25.696 1.00 87.56 85 CYS A N 1
ATOM 623 C CA . CYS A 1 85 ? -2.585 6.739 25.289 1.00 87.56 85 CYS A CA 1
ATOM 624 C C . CYS A 1 85 ? -3.804 6.887 24.377 1.00 87.56 85 CYS A C 1
ATOM 626 O O . CYS A 1 85 ? -4.678 7.739 24.585 1.00 87.56 85 CYS A O 1
ATOM 628 N N . HIS A 1 86 ? -3.859 6.063 23.339 1.00 89.00 86 HIS A N 1
ATOM 629 C CA . HIS A 1 86 ? -4.919 6.081 22.347 1.00 89.00 86 HIS A CA 1
ATOM 630 C C . HIS A 1 86 ? -5.551 4.702 22.229 1.00 89.00 86 HIS A C 1
ATOM 632 O O . HIS A 1 86 ? -4.881 3.675 22.286 1.00 89.00 86 HIS A O 1
ATOM 638 N N . GLN A 1 87 ? -6.865 4.677 22.030 1.00 93.38 87 GLN A N 1
ATOM 639 C CA . GLN A 1 87 ? -7.578 3.438 21.765 1.00 93.38 87 GLN A CA 1
ATOM 640 C C . GLN A 1 87 ? -7.360 3.025 20.308 1.00 93.38 87 GLN A C 1
ATOM 642 O O . GLN A 1 87 ? -7.753 3.760 19.400 1.00 93.38 87 GLN A O 1
ATOM 647 N N . CYS A 1 88 ? -6.781 1.847 20.105 1.00 95.81 88 CYS A N 1
ATOM 648 C CA . CYS A 1 88 ? -6.730 1.159 18.829 1.00 95.81 88 CYS A CA 1
ATOM 649 C C . CYS A 1 88 ? -7.907 0.189 18.694 1.00 95.81 88 CYS A C 1
ATOM 651 O O . CYS A 1 88 ? -8.135 -0.647 19.566 1.00 95.81 88 CYS A O 1
ATOM 653 N N . ASP A 1 89 ? -8.646 0.298 17.596 1.00 96.25 89 ASP A N 1
ATOM 654 C CA . ASP A 1 89 ? -9.786 -0.561 17.278 1.00 96.25 89 ASP A CA 1
ATOM 655 C C . ASP A 1 89 ? -9.879 -0.725 15.758 1.00 96.25 89 ASP A C 1
ATOM 657 O O . ASP A 1 89 ? -10.111 0.254 15.042 1.00 96.25 89 ASP A O 1
ATOM 661 N N . ASP A 1 90 ? -9.693 -1.953 15.263 1.00 95.69 90 ASP A N 1
ATOM 662 C CA . ASP A 1 90 ? -9.676 -2.234 13.823 1.00 95.69 90 ASP A CA 1
ATOM 663 C C . ASP A 1 90 ? -11.056 -2.030 13.169 1.00 95.69 90 ASP A C 1
ATOM 665 O O . ASP A 1 90 ? -11.159 -1.687 11.986 1.00 95.69 90 ASP A O 1
ATOM 669 N N . SER A 1 91 ? -12.131 -2.130 13.959 1.00 95.69 91 SER A N 1
ATOM 670 C CA . SER A 1 91 ? -13.501 -1.912 13.485 1.00 95.69 91 SER A CA 1
ATOM 671 C C . SER A 1 91 ? -13.823 -0.435 13.224 1.00 95.69 91 SER A C 1
ATOM 673 O O . SER A 1 91 ? -14.769 -0.123 12.495 1.00 95.69 91 SER A O 1
ATOM 675 N N . VAL A 1 92 ? -13.023 0.490 13.771 1.00 96.50 92 VAL A N 1
ATOM 676 C CA . VAL A 1 92 ? -13.236 1.937 13.663 1.00 96.50 92 VAL A CA 1
ATOM 677 C C . VAL A 1 92 ? -12.178 2.550 12.737 1.00 96.50 92 VAL A C 1
ATOM 679 O O . VAL A 1 92 ? -11.028 2.717 13.138 1.00 96.50 92 VAL A O 1
ATOM 682 N N . PRO A 1 93 ? -12.537 3.017 11.523 1.00 94.56 93 PRO A N 1
ATOM 683 C CA . PRO A 1 93 ? -11.568 3.505 10.533 1.00 94.56 93 PRO A CA 1
ATOM 684 C C . PRO A 1 93 ? -10.627 4.625 11.003 1.00 94.56 93 PRO A C 1
ATOM 686 O O . PRO A 1 93 ? -9.528 4.760 10.479 1.00 94.56 93 PRO A O 1
ATOM 689 N N . ARG A 1 94 ? -11.055 5.440 11.976 1.00 93.06 94 ARG A N 1
ATOM 690 C CA . ARG A 1 94 ? -10.256 6.534 12.562 1.00 93.06 94 ARG A CA 1
ATOM 691 C C . ARG A 1 94 ? -9.286 6.077 13.658 1.00 93.06 94 ARG A C 1
ATOM 693 O O . ARG A 1 94 ? -8.447 6.871 14.061 1.00 93.06 94 ARG A O 1
ATOM 700 N N . LYS A 1 95 ? -9.445 4.854 14.165 1.00 94.38 95 LYS A N 1
ATOM 701 C CA . LYS A 1 95 ? -8.689 4.282 15.289 1.00 94.38 95 LYS A CA 1
ATOM 702 C C . LYS A 1 95 ? -7.982 2.972 14.923 1.00 94.38 95 LYS A C 1
ATOM 704 O O . LYS A 1 95 ? -7.410 2.327 15.794 1.00 94.38 95 LYS A O 1
ATOM 709 N N . ARG A 1 96 ? -8.025 2.572 13.653 1.00 95.69 96 ARG A N 1
ATOM 710 C CA . ARG A 1 96 ? -7.314 1.399 13.147 1.00 95.69 96 ARG A CA 1
ATOM 711 C C . ARG A 1 96 ? -5.937 1.785 12.623 1.00 95.69 96 ARG A C 1
ATOM 713 O O . ARG A 1 96 ? -5.776 2.852 12.032 1.00 95.69 96 ARG A O 1
ATOM 720 N N . PHE A 1 97 ? -4.980 0.879 12.771 1.00 96.25 97 PHE A N 1
ATOM 721 C CA . PHE A 1 97 ? -3.593 1.065 12.337 1.00 96.25 97 PHE A CA 1
ATOM 722 C C . PHE A 1 97 ? -3.123 -0.150 11.511 1.00 96.25 97 PHE A C 1
ATOM 724 O O . PHE A 1 97 ? -2.265 -0.914 11.960 1.00 96.25 97 PHE A O 1
ATOM 731 N N . PRO A 1 98 ? -3.721 -0.387 10.325 1.00 96.81 98 PRO A N 1
ATOM 732 C CA . PRO A 1 98 ? -3.528 -1.611 9.548 1.00 96.81 98 PRO A CA 1
ATOM 733 C C . PRO A 1 98 ? -2.150 -1.670 8.880 1.00 96.81 98 PRO A C 1
ATOM 735 O O . PRO A 1 98 ? -1.556 -0.642 8.565 1.00 96.81 98 PRO A O 1
ATOM 738 N N . ALA A 1 99 ? -1.675 -2.877 8.558 1.00 97.56 99 ALA A N 1
ATOM 739 C CA . ALA A 1 99 ? -0.384 -3.081 7.885 1.00 97.56 99 ALA A CA 1
ATOM 740 C C . ALA A 1 99 ? -0.295 -2.409 6.500 1.00 97.56 99 ALA A C 1
ATOM 742 O O . ALA A 1 99 ? 0.795 -2.076 6.039 1.00 97.56 99 ALA A O 1
ATOM 743 N N . SER A 1 100 ? -1.434 -2.145 5.849 1.00 96.56 100 SER A N 1
ATOM 744 C CA . SER A 1 100 ? -1.481 -1.403 4.583 1.00 96.56 100 SER A CA 1
ATOM 745 C C . SER A 1 100 ? -0.918 0.018 4.697 1.00 96.56 100 SER A C 1
ATOM 747 O O . SER A 1 100 ? -0.404 0.534 3.711 1.00 96.56 100 SER A O 1
ATOM 749 N N . ALA A 1 101 ? -0.954 0.628 5.888 1.00 97.25 101 ALA A N 1
ATOM 750 C CA . ALA A 1 101 ? -0.396 1.958 6.152 1.00 97.25 101 ALA A CA 1
ATOM 751 C C . ALA A 1 101 ? 1.147 2.015 6.097 1.00 97.25 101 ALA A C 1
ATOM 753 O O . ALA A 1 101 ? 1.737 3.072 6.274 1.00 97.25 101 ALA A O 1
ATOM 754 N N . LEU A 1 102 ? 1.832 0.881 5.900 1.00 97.75 102 LEU A N 1
ATOM 755 C CA . LEU A 1 102 ? 3.286 0.849 5.685 1.00 97.75 102 LEU A CA 1
ATOM 756 C C . LEU A 1 102 ? 3.676 1.134 4.228 1.00 97.75 102 LEU A C 1
ATOM 758 O O . LEU A 1 102 ? 4.844 1.388 3.940 1.00 97.75 102 LEU A O 1
ATOM 762 N N . THR A 1 103 ? 2.724 1.019 3.302 1.00 97.88 103 THR A N 1
ATOM 763 C CA . THR A 1 103 ? 2.987 0.973 1.853 1.00 97.88 103 THR A CA 1
ATOM 764 C C . THR A 1 103 ? 2.058 1.865 1.038 1.00 97.88 103 THR A C 1
ATOM 766 O O . THR A 1 103 ? 2.137 1.872 -0.192 1.00 97.88 103 THR A O 1
ATOM 769 N N . ASP A 1 104 ? 1.177 2.611 1.701 1.00 97.50 104 ASP A N 1
ATOM 770 C CA . ASP A 1 104 ? 0.284 3.571 1.073 1.00 97.50 104 ASP A CA 1
ATOM 771 C C . ASP A 1 104 ? 1.012 4.880 0.719 1.00 97.50 104 ASP A C 1
ATOM 773 O O . ASP A 1 104 ? 2.237 5.015 0.800 1.00 97.50 104 ASP A O 1
ATOM 777 N N . VAL A 1 105 ? 0.248 5.856 0.229 1.00 97.31 105 VAL A N 1
ATOM 778 C CA . VAL A 1 105 ? 0.785 7.178 -0.089 1.00 97.31 105 VAL A CA 1
ATOM 779 C C . VAL A 1 105 ? 1.062 7.921 1.214 1.00 97.31 105 VAL A C 1
ATOM 781 O O . VAL A 1 105 ? 0.138 8.389 1.874 1.00 97.31 105 VAL A O 1
ATOM 784 N N . ASN A 1 106 ? 2.340 8.090 1.544 1.00 96.81 106 ASN A N 1
ATOM 785 C CA . ASN A 1 106 ? 2.742 8.843 2.723 1.00 96.81 106 ASN A CA 1
ATOM 786 C C . ASN A 1 106 ? 2.592 10.360 2.492 1.00 96.81 106 ASN A C 1
ATOM 788 O O . ASN A 1 106 ? 3.327 10.958 1.702 1.00 96.81 106 ASN A O 1
ATOM 792 N N . ASN A 1 107 ? 1.648 10.985 3.198 1.00 97.06 107 ASN A N 1
ATOM 793 C CA . ASN A 1 107 ? 1.450 12.434 3.223 1.00 97.06 107 ASN A CA 1
ATOM 794 C C . ASN A 1 107 ? 1.815 12.984 4.606 1.00 97.06 107 ASN A C 1
ATOM 796 O O . ASN A 1 107 ? 1.091 12.753 5.571 1.00 97.06 107 ASN A O 1
ATOM 800 N N . SER A 1 108 ? 2.873 13.792 4.697 1.00 96.69 108 SER A N 1
ATOM 801 C CA . SER A 1 108 ? 3.365 14.338 5.971 1.00 96.69 108 SER A CA 1
ATOM 802 C C . SER A 1 108 ? 2.344 15.182 6.746 1.00 96.69 108 SER A C 1
ATOM 804 O O . SER A 1 108 ? 2.488 15.347 7.953 1.00 96.69 108 SER A O 1
ATOM 806 N N . ASN A 1 109 ? 1.313 15.717 6.082 1.00 97.19 109 ASN A N 1
ATOM 807 C CA . ASN A 1 109 ? 0.243 16.475 6.741 1.00 97.19 109 ASN A CA 1
ATOM 808 C C . ASN A 1 109 ? -0.877 15.583 7.306 1.00 97.19 109 ASN A C 1
ATOM 810 O O . ASN A 1 10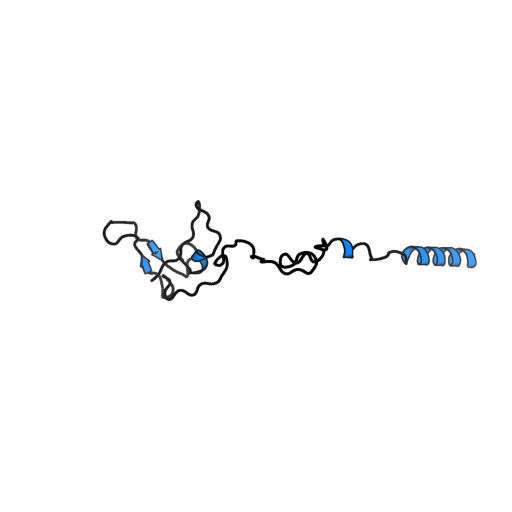9 ? -1.686 16.047 8.106 1.00 97.19 109 ASN A O 1
ATOM 814 N N . ASN A 1 110 ? -0.970 14.331 6.857 1.00 95.19 110 ASN A N 1
ATOM 815 C CA . ASN A 1 110 ? -1.985 13.371 7.278 1.00 95.19 110 ASN A CA 1
ATOM 816 C C . ASN A 1 110 ? -1.393 11.961 7.204 1.00 95.19 110 ASN A C 1
ATOM 818 O O . ASN A 1 110 ? -1.649 11.215 6.257 1.00 95.19 110 ASN A O 1
ATOM 822 N N . VAL A 1 111 ? -0.543 11.658 8.182 1.00 94.62 111 VAL A N 1
ATOM 823 C CA . VAL A 1 111 ? 0.198 10.401 8.227 1.00 94.62 111 VAL A CA 1
ATOM 824 C C . VAL A 1 111 ? -0.711 9.248 8.629 1.00 94.62 111 VAL A C 1
ATOM 826 O O . VAL A 1 111 ? -1.527 9.347 9.548 1.00 94.62 111 VAL A O 1
ATOM 829 N N . THR A 1 112 ? -0.539 8.136 7.937 1.00 95.81 112 THR A N 1
ATOM 830 C CA . THR A 1 112 ? -1.081 6.831 8.292 1.00 95.81 112 THR A CA 1
ATOM 831 C C . THR A 1 112 ? 0.051 6.009 8.898 1.00 95.81 112 THR A C 1
ATOM 833 O O . THR A 1 112 ? 1.207 6.116 8.493 1.00 95.81 112 THR A O 1
ATOM 836 N N . CYS A 1 113 ? -0.266 5.213 9.917 1.00 94.06 113 CYS A N 1
ATOM 837 C CA . CYS A 1 113 ? 0.717 4.382 10.604 1.00 94.06 113 CYS A CA 1
ATOM 838 C C . CYS A 1 113 ? 0.148 2.982 10.828 1.00 94.06 113 CYS A C 1
ATOM 840 O O . CYS A 1 113 ? -1.048 2.820 11.074 1.00 94.06 113 CYS A O 1
ATOM 842 N N . TRP A 1 114 ? 1.022 1.980 10.800 1.00 96.44 114 TRP A N 1
ATOM 843 C CA . TRP A 1 114 ? 0.741 0.654 11.344 1.00 96.44 114 TRP A CA 1
ATOM 844 C C . TRP A 1 114 ? 1.165 0.581 12.816 1.00 96.44 114 TRP A C 1
ATOM 846 O O . TRP A 1 114 ? 2.093 1.281 13.234 1.00 96.44 114 TRP A O 1
ATOM 856 N N . ARG A 1 115 ? 0.500 -0.272 13.604 1.00 94.50 115 ARG A N 1
ATOM 857 C CA . ARG A 1 115 ? 0.819 -0.485 15.020 1.00 94.50 115 ARG A CA 1
ATOM 858 C C . ARG A 1 115 ? 0.555 -1.932 15.437 1.00 94.50 115 ARG A C 1
ATOM 860 O O . ARG A 1 115 ? -0.476 -2.506 15.088 1.00 94.50 115 ARG A O 1
ATOM 867 N N . SER A 1 116 ? 1.496 -2.514 16.174 1.00 93.56 116 SER A N 1
ATOM 868 C CA . SER A 1 116 ? 1.376 -3.858 16.750 1.00 93.56 116 SER A CA 1
ATOM 869 C C . SER A 1 116 ? 0.374 -3.896 17.907 1.00 93.56 116 SER A C 1
ATOM 871 O O . SER A 1 116 ? 0.094 -2.850 18.492 1.00 93.56 116 SER A O 1
ATOM 873 N N . GLU A 1 117 ? -0.142 -5.094 18.221 1.00 87.81 117 GLU A N 1
ATOM 874 C CA . GLU A 1 117 ? -0.866 -5.362 19.484 1.00 87.81 117 GLU A CA 1
ATOM 875 C C . GLU A 1 117 ? -0.012 -5.036 20.716 1.00 87.81 117 GLU A C 1
ATOM 877 O O . GLU A 1 117 ? 1.228 -5.221 20.636 1.00 87.81 117 GLU A O 1
#

Sequence (117 aa):
MSATVLFAVLCGVLTVASASPDGYLKMFPSVQQSQYDPCYDEDRPRRCVPDFVNAAFGVPIVASSTCGLRGPVEVCDSPELLGPCHQCDDSVPRKRFPASALTDVNNSNNVTCWRSE

Organism: Culex pipiens (NCBI:txid7175)

Radius of gyration: 32.17 Å; Cα contacts (8 Å, |Δi|>4): 112; chains: 1; bounding box: 67×27×94 Å

Secondary structure (DSSP, 8-state):
-HHHHHHHHHHHHHHHTT--GGGSTT-S---------TTEETTEE---------TTTTPPP--S--TTTTS-EEEES-TTTTPPEEEE-TTSTTT---GGGGTS---TTS-------

Mean predicted aligned error: 15.07 Å

InterPro domains:
  IPR008211 Laminin, N-terminal [PF00055] (48-117)
  IPR008211 Laminin, N-terminal [PS51117] (44-117)
  IPR050440 Laminin/Netrin Extracellular Matrix [PTHR10574] (36-117)

Foldseek 3Di:
DPPVVVVVVVVVVVVVVPPDPVVPVPPPPPPPPPPPPVQDDVNHGDDDDDDDDDPQAQPDDDDPFFPQPVHWDWAAPDPVDPGDIAIAHCVDPVRGQDPSQVRYDADPVDHGHTDGD

Solvent-accessible surface area (backbone atoms only — not comparable to full-atom values): 7598 Å² total; per-residue (Å²): 126,67,67,64,54,52,51,52,50,52,53,54,55,59,66,65,72,67,73,71,72,76,72,69,77,67,75,59,83,73,77,76,65,68,87,73,52,76,40,47,56,97,86,41,80,49,90,60,78,80,83,93,71,72,87,52,60,74,49,89,57,88,64,99,56,46,30,16,76,93,46,77,39,82,50,59,85,39,96,87,50,96,49,75,66,42,67,24,21,50,90,39,84,93,34,39,27,51,52,59,39,76,20,55,89,86,36,94,92,65,73,65,52,54,42,63,102